Protein AF-A0A9X6R4K7-F1 (afdb_monomer_lite)

pLDDT: mean 78.32, std 7.94, range [52.44, 87.75]

Secondary structure (DSSP, 8-state):
-HHHHHHHHHHHHHHHHHHHHH-THHHHH-HHHHHHIIIIIHHHHHHHHHHHHHHHHHTT-

Organism: Bacillus thuringiensis subsp. jegathesan (NCBI:txid56955)

Sequence (61 aa):
MFWRVFPFLVFLGAFLIISPMLVPSFKSEMPLIYNFIKFFVFPSYICILIGSFFIAFKSRC

Structure (mmCIF, N/CA/C/O backbone):
data_AF-A0A9X6R4K7-F1
#
_entry.id   AF-A0A9X6R4K7-F1
#
loop_
_atom_site.group_PDB
_atom_site.id
_atom_site.type_symbol
_atom_site.label_atom_id
_atom_site.label_alt_id
_atom_site.label_comp_id
_atom_site.label_asym_id
_atom_site.label_entity_id
_atom_site.label_seq_id
_atom_site.pdbx_PDB_ins_code
_atom_site.Cartn_x
_atom_site.Cartn_y
_atom_site.Cartn_z
_atom_site.occupancy
_atom_site.B_iso_or_equiv
_atom_site.auth_seq_id
_atom_site.auth_comp_id
_atom_site.auth_asym_id
_atom_site.auth_atom_id
_atom_site.pdbx_PDB_model_num
ATOM 1 N N . MET A 1 1 ? 4.101 -5.729 -20.016 1.00 58.81 1 MET A N 1
ATOM 2 C CA . MET A 1 1 ? 2.875 -6.167 -19.299 1.00 58.81 1 MET A CA 1
ATOM 3 C C . MET A 1 1 ? 2.672 -5.425 -17.972 1.00 58.81 1 MET A C 1
ATOM 5 O O . MET A 1 1 ? 1.567 -4.957 -17.742 1.00 58.81 1 MET A O 1
ATOM 9 N N . PHE A 1 2 ? 3.728 -5.228 -17.165 1.00 63.56 2 PHE A N 1
ATOM 10 C CA . PHE A 1 2 ? 3.714 -4.516 -15.868 1.00 63.56 2 PHE A CA 1
ATOM 11 C C . PHE A 1 2 ? 2.978 -3.158 -15.869 1.00 63.56 2 PHE A C 1
ATOM 13 O O . PHE A 1 2 ? 2.122 -2.916 -15.026 1.00 63.56 2 PHE A O 1
ATOM 20 N N . TRP A 1 3 ? 3.211 -2.324 -16.886 1.00 62.56 3 TRP A N 1
ATOM 21 C CA . TRP A 1 3 ? 2.583 -1.003 -17.033 1.00 62.56 3 TRP A CA 1
ATOM 22 C C . TRP A 1 3 ? 1.051 -1.005 -17.163 1.00 62.56 3 TRP A C 1
AT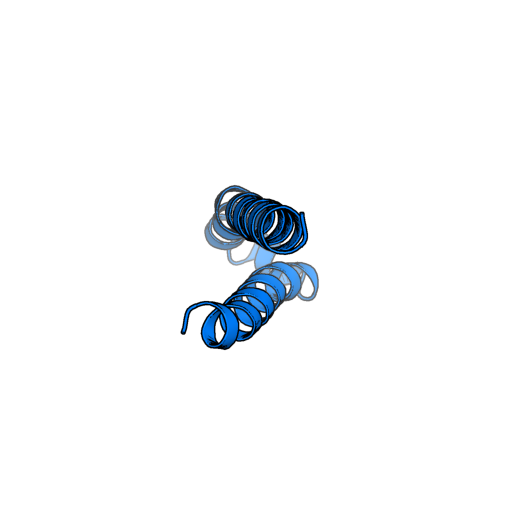OM 24 O O . TRP A 1 3 ? 0.429 0.013 -16.887 1.00 62.56 3 TRP A O 1
ATOM 34 N N . ARG A 1 4 ? 0.423 -2.124 -17.557 1.00 69.06 4 ARG A N 1
ATOM 35 C CA . ARG A 1 4 ? -1.049 -2.237 -17.616 1.00 69.06 4 ARG A CA 1
ATOM 36 C C . ARG A 1 4 ? -1.661 -2.567 -16.253 1.00 69.06 4 ARG A C 1
ATOM 38 O O . ARG A 1 4 ? -2.793 -2.187 -15.992 1.00 69.06 4 ARG A O 1
ATOM 45 N N . VAL A 1 5 ? -0.910 -3.259 -15.395 1.00 75.69 5 VAL A N 1
ATOM 46 C CA . VAL A 1 5 ? -1.356 -3.689 -14.057 1.00 75.69 5 VAL A CA 1
ATOM 47 C C . VAL A 1 5 ? -1.070 -2.615 -13.011 1.00 75.69 5 VAL A C 1
ATOM 49 O O . VAL A 1 5 ? -1.828 -2.450 -12.060 1.00 75.69 5 VAL A O 1
ATOM 52 N N . PHE A 1 6 ? -0.004 -1.844 -13.229 1.00 76.94 6 PHE A N 1
ATOM 53 C CA . PHE A 1 6 ? 0.410 -0.731 -12.387 1.00 76.94 6 PHE A CA 1
ATOM 54 C C . PHE A 1 6 ? -0.718 0.262 -12.047 1.00 76.94 6 PHE A C 1
ATOM 56 O O . PHE A 1 6 ? -0.959 0.467 -10.861 1.00 76.94 6 PHE A O 1
ATOM 63 N N . PRO A 1 7 ? -1.476 0.828 -13.010 1.00 76.56 7 PRO A N 1
ATOM 64 C CA . PRO A 1 7 ? -2.557 1.758 -12.685 1.00 76.56 7 PRO A CA 1
ATOM 65 C C . PRO A 1 7 ? -3.662 1.107 -11.845 1.00 76.56 7 PRO A C 1
ATOM 67 O O . PRO A 1 7 ? -4.197 1.750 -10.949 1.00 76.56 7 PRO A O 1
ATOM 70 N N . PHE A 1 8 ? -3.966 -0.174 -12.068 1.00 81.75 8 PHE A N 1
ATOM 71 C CA . PHE A 1 8 ? -4.976 -0.897 -11.291 1.00 81.75 8 PHE A CA 1
ATOM 72 C C . PHE A 1 8 ? -4.539 -1.083 -9.830 1.00 81.75 8 PHE A C 1
ATOM 74 O O . PHE A 1 8 ? -5.316 -0.851 -8.908 1.00 81.75 8 PHE A O 1
ATOM 81 N N . LEU A 1 9 ? -3.266 -1.429 -9.621 1.00 80.69 9 LEU A N 1
ATOM 82 C CA . LEU A 1 9 ? -2.628 -1.526 -8.303 1.00 80.69 9 LEU A CA 1
ATOM 83 C C . LEU A 1 9 ? -2.587 -0.172 -7.585 1.00 80.69 9 LEU A C 1
ATOM 85 O O . LEU A 1 9 ? -2.829 -0.103 -6.381 1.00 80.69 9 LEU A O 1
ATOM 89 N N . VAL A 1 10 ? -2.324 0.902 -8.332 1.00 82.38 10 VAL A N 1
ATOM 90 C CA . VAL A 1 10 ? -2.296 2.269 -7.806 1.00 82.38 10 VAL A CA 1
ATOM 91 C C . VAL A 1 10 ? -3.691 2.708 -7.350 1.00 82.38 10 VAL A C 1
ATOM 93 O O . VAL A 1 10 ? -3.855 3.165 -6.221 1.00 82.38 10 VAL A O 1
ATOM 96 N N . PHE A 1 11 ? -4.716 2.505 -8.180 1.00 84.19 11 PHE A N 1
ATOM 97 C CA . PHE A 1 11 ? -6.102 2.815 -7.815 1.00 84.19 11 PHE A CA 1
ATOM 98 C C . PHE A 1 11 ? -6.589 1.991 -6.620 1.00 84.19 11 PHE A C 1
ATOM 100 O O . PHE A 1 11 ? -7.213 2.540 -5.713 1.00 84.19 11 PHE A O 1
ATOM 107 N N . LEU A 1 12 ? -6.271 0.695 -6.585 1.00 85.12 12 LEU A N 1
ATOM 108 C CA . LEU A 1 12 ? -6.656 -0.190 -5.486 1.00 85.12 12 LEU A CA 1
ATOM 109 C C . LEU A 1 12 ? -5.989 0.220 -4.164 1.00 85.12 12 LEU A C 1
ATOM 111 O O . LEU A 1 12 ? -6.656 0.287 -3.132 1.00 85.12 12 LEU A O 1
ATOM 115 N N . GLY A 1 13 ? -4.692 0.545 -4.197 1.00 82.31 13 GLY A N 1
ATOM 116 C CA . GLY A 1 13 ? -3.958 1.043 -3.033 1.00 82.31 13 GLY A CA 1
ATOM 117 C C . GLY A 1 13 ? -4.506 2.377 -2.525 1.00 82.31 13 GLY A C 1
ATOM 118 O O . GLY A 1 13 ? -4.764 2.520 -1.332 1.00 82.31 13 GLY A O 1
ATOM 119 N N . ALA A 1 14 ? -4.765 3.329 -3.426 1.00 82.81 14 ALA A N 1
ATOM 120 C CA . ALA A 1 14 ? -5.356 4.618 -3.072 1.00 82.81 14 ALA A CA 1
ATOM 121 C C . ALA A 1 14 ? -6.753 4.462 -2.450 1.00 82.81 14 ALA A C 1
ATOM 123 O O . ALA A 1 14 ? -7.044 5.084 -1.429 1.00 82.81 14 ALA A O 1
ATOM 124 N N . PHE A 1 15 ? -7.595 3.588 -3.009 1.00 85.50 15 PHE A N 1
ATOM 125 C CA . PHE A 1 15 ? -8.925 3.304 -2.472 1.00 85.50 15 PHE A CA 1
ATOM 126 C C . PHE A 1 15 ? -8.859 2.719 -1.054 1.00 85.50 15 PHE A C 1
ATOM 128 O O . PHE A 1 15 ? -9.556 3.193 -0.158 1.00 85.50 15 PHE A O 1
ATOM 135 N N . LEU A 1 16 ? -7.968 1.749 -0.822 1.00 82.56 16 LEU A N 1
ATOM 136 C CA . LEU A 1 16 ? -7.753 1.136 0.494 1.00 82.56 16 LEU A CA 1
ATOM 137 C C . LEU A 1 16 ? -7.246 2.128 1.548 1.00 82.56 16 LEU A C 1
ATOM 139 O O . LEU A 1 16 ? -7.573 1.976 2.719 1.00 82.56 16 LEU A O 1
ATOM 143 N N . ILE A 1 17 ? -6.469 3.137 1.151 1.00 82.88 17 ILE A N 1
ATOM 144 C CA . ILE A 1 17 ? -5.952 4.176 2.055 1.00 82.88 17 ILE A CA 1
ATOM 145 C C . ILE A 1 17 ? -7.028 5.227 2.369 1.00 82.88 17 ILE A C 1
ATOM 147 O O . ILE A 1 17 ? -7.166 5.649 3.516 1.00 82.88 17 ILE A O 1
ATOM 151 N N . ILE A 1 18 ? -7.801 5.642 1.363 1.00 81.38 18 ILE A N 1
ATOM 152 C CA . ILE A 1 18 ? -8.805 6.709 1.486 1.00 81.38 18 ILE A CA 1
ATOM 153 C C . ILE A 1 18 ? -10.075 6.212 2.192 1.00 81.38 18 ILE A C 1
ATOM 155 O O . ILE A 1 18 ? -10.654 6.943 2.995 1.00 81.38 18 ILE A O 1
ATOM 159 N N . SER A 1 19 ? -10.493 4.967 1.950 1.00 79.31 19 SER A N 1
ATOM 160 C CA . SER A 1 19 ? -11.701 4.374 2.543 1.00 79.31 19 SER A CA 1
ATOM 161 C C . SER A 1 19 ? -11.767 4.493 4.080 1.00 79.31 19 SER A C 1
ATOM 163 O O . SER A 1 19 ? -12.768 5.000 4.587 1.00 79.31 19 SER A O 1
ATOM 165 N N . PRO A 1 20 ? -10.736 4.103 4.856 1.00 72.25 20 PRO A N 1
ATOM 166 C CA . PRO A 1 20 ? -10.752 4.256 6.313 1.00 72.25 20 PRO A CA 1
ATOM 167 C C . PRO A 1 20 ? -10.538 5.703 6.789 1.00 72.25 20 PRO A C 1
ATOM 169 O O . PRO A 1 20 ? -10.785 5.993 7.956 1.00 72.25 20 PRO A O 1
ATOM 172 N N . MET A 1 21 ? -10.069 6.612 5.925 1.00 71.56 21 MET A N 1
ATOM 173 C CA . MET A 1 21 ? -9.942 8.041 6.246 1.00 71.56 21 MET A CA 1
ATOM 174 C C . MET A 1 21 ? -11.263 8.803 6.074 1.00 71.56 21 MET A C 1
ATOM 176 O O . MET A 1 21 ? -11.509 9.748 6.818 1.00 71.56 21 MET A O 1
ATOM 180 N N . LEU A 1 22 ? -12.114 8.395 5.125 1.00 74.38 22 LEU A N 1
ATOM 181 C CA . LEU A 1 22 ? -13.431 9.003 4.883 1.00 74.38 22 LEU A CA 1
ATOM 182 C C . LEU A 1 22 ? -14.487 8.583 5.910 1.00 74.38 22 LEU A C 1
ATOM 184 O O . LEU A 1 22 ? -15.439 9.323 6.145 1.00 74.38 22 LEU A O 1
ATOM 188 N N . VAL A 1 23 ? -14.325 7.408 6.523 1.00 74.62 23 VAL A N 1
ATOM 189 C CA . VAL A 1 23 ? -15.268 6.880 7.511 1.00 74.62 23 VAL A CA 1
ATOM 190 C C . VAL A 1 23 ? -14.597 6.846 8.888 1.00 74.62 23 VAL A C 1
ATOM 192 O O . VAL A 1 23 ? -13.938 5.863 9.228 1.00 74.62 23 VAL A O 1
ATOM 195 N N . PRO A 1 24 ? -14.759 7.890 9.722 1.00 65.75 24 PRO A N 1
ATOM 196 C CA . PRO A 1 24 ? -14.109 7.963 11.032 1.00 65.75 24 PRO A CA 1
ATOM 197 C C . PRO A 1 24 ? -14.518 6.823 11.981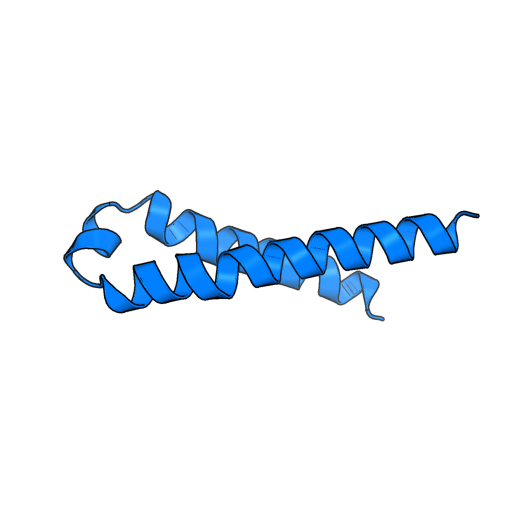 1.00 65.75 24 PRO A C 1
ATOM 199 O O . PRO A 1 24 ? -13.728 6.447 12.848 1.00 65.75 24 PRO A O 1
ATOM 202 N N . SER A 1 25 ? -15.690 6.209 11.778 1.00 69.56 25 SER A N 1
ATOM 203 C CA . SER A 1 25 ? -16.141 5.032 12.533 1.00 69.56 25 SER A CA 1
ATOM 204 C C . SER A 1 25 ? -15.217 3.819 12.369 1.00 69.56 25 SER A C 1
ATOM 206 O O . SER A 1 25 ? -15.029 3.080 13.330 1.00 69.56 25 SER A O 1
ATOM 208 N N . PHE A 1 26 ? -14.529 3.654 11.228 1.00 68.25 26 PHE A N 1
ATOM 209 C CA . PHE A 1 26 ? -13.567 2.553 11.034 1.00 68.25 26 PHE A CA 1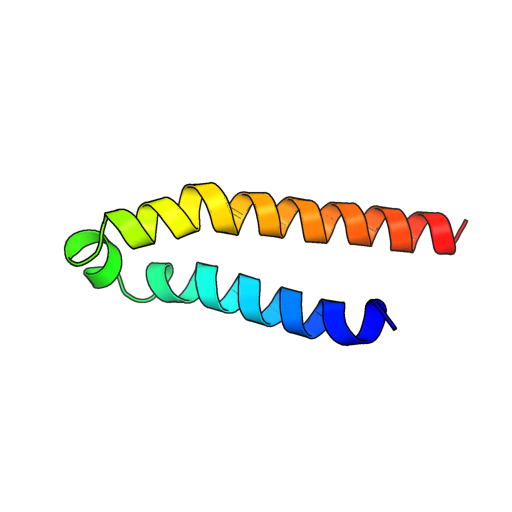
ATOM 210 C C . PHE A 1 26 ? -12.399 2.606 12.020 1.00 68.25 26 PHE A C 1
ATOM 212 O O . PHE A 1 26 ? -11.856 1.571 12.403 1.00 68.25 26 PHE A O 1
ATOM 219 N N . LYS A 1 27 ? -12.022 3.808 12.464 1.00 64.81 27 LYS A N 1
ATOM 220 C CA . LYS A 1 27 ? -10.946 3.998 13.438 1.00 64.81 27 LYS A CA 1
ATOM 221 C C . LYS A 1 27 ? -11.331 3.492 14.833 1.00 64.81 27 LYS A C 1
ATOM 223 O O . LYS A 1 27 ? -10.457 3.067 15.581 1.00 64.81 27 LYS A O 1
ATOM 228 N N . SER A 1 28 ? -12.621 3.548 15.165 1.00 70.69 28 SER A N 1
ATOM 229 C CA . SER A 1 28 ? -13.180 3.130 16.455 1.00 70.69 28 SER A CA 1
ATOM 230 C C . SER A 1 28 ? -13.625 1.668 16.448 1.00 70.69 28 SER A C 1
ATOM 232 O O . SER A 1 28 ? -13.355 0.942 17.397 1.00 70.69 28 SER A O 1
ATOM 234 N N . GLU A 1 29 ? -14.302 1.231 15.386 1.00 79.56 29 GLU A N 1
ATOM 235 C CA . GLU A 1 29 ? -14.904 -0.105 15.305 1.00 79.56 29 GLU A CA 1
ATOM 236 C C . GLU A 1 29 ? -13.902 -1.172 14.855 1.00 79.56 29 GLU A C 1
ATOM 238 O O . GLU A 1 29 ? -14.014 -2.336 15.233 1.00 79.56 29 GLU A O 1
ATOM 243 N N . MET A 1 30 ? -12.886 -0.784 14.076 1.00 78.06 30 MET A N 1
ATOM 244 C CA . MET A 1 30 ? -11.883 -1.698 13.525 1.00 78.06 30 MET A CA 1
ATOM 245 C C . MET A 1 30 ? -10.453 -1.125 13.626 1.00 78.06 30 MET A C 1
ATOM 247 O O . MET A 1 30 ? -9.762 -0.956 12.613 1.00 78.06 30 MET A O 1
ATOM 251 N N . PRO A 1 31 ? -9.945 -0.867 14.849 1.00 80.31 31 PRO A N 1
ATOM 252 C CA . PRO A 1 31 ? -8.654 -0.204 15.062 1.00 80.31 31 PRO A CA 1
ATOM 253 C C . PRO A 1 31 ? -7.458 -1.000 14.513 1.00 80.31 31 PRO A C 1
ATOM 255 O O . PRO A 1 31 ? -6.475 -0.412 14.061 1.00 80.31 31 PRO A O 1
ATOM 258 N N . LEU A 1 32 ? -7.542 -2.335 14.504 1.00 83.00 32 LEU A N 1
ATOM 259 C CA . LEU A 1 32 ? -6.495 -3.209 13.963 1.00 83.00 32 LEU A CA 1
ATOM 260 C C . LEU A 1 32 ? -6.351 -3.069 12.444 1.00 83.00 32 LEU A C 1
ATOM 262 O O . LEU A 1 32 ? -5.234 -2.959 11.943 1.00 83.00 32 LEU A O 1
ATOM 266 N N . ILE A 1 33 ? -7.470 -3.021 11.717 1.00 82.00 33 ILE A N 1
ATOM 267 C CA . ILE A 1 33 ? -7.480 -2.859 10.257 1.00 82.00 33 ILE A CA 1
ATOM 268 C C . ILE A 1 33 ? -6.990 -1.457 9.890 1.00 82.00 33 ILE A C 1
ATOM 270 O O . ILE A 1 33 ? -6.157 -1.312 8.997 1.00 82.00 33 ILE A O 1
ATOM 274 N N . TYR A 1 34 ? -7.422 -0.433 10.630 1.00 82.19 34 TYR A N 1
ATOM 275 C CA . TYR A 1 34 ? -6.926 0.932 10.459 1.00 82.19 34 TYR A CA 1
ATOM 276 C C . TYR A 1 34 ? -5.401 1.014 10.633 1.00 82.19 34 TYR A C 1
ATOM 278 O O . TYR A 1 34 ? -4.707 1.586 9.790 1.00 82.19 34 TYR A O 1
ATOM 286 N N . ASN A 1 35 ? -4.858 0.401 11.691 1.00 82.50 35 ASN A N 1
ATOM 287 C CA . ASN A 1 35 ? -3.411 0.351 11.896 1.00 82.50 35 ASN A CA 1
ATOM 288 C C . ASN A 1 35 ? -2.703 -0.464 10.809 1.00 82.50 35 ASN A C 1
ATOM 290 O O . ASN A 1 35 ? -1.669 -0.024 10.319 1.00 82.50 35 ASN A O 1
ATOM 294 N N . PHE A 1 36 ? -3.250 -1.598 10.374 1.00 84.06 36 PHE A N 1
ATOM 295 C CA . PHE A 1 36 ? -2.665 -2.380 9.283 1.00 84.06 36 PHE A CA 1
ATOM 296 C C . PHE A 1 36 ? -2.578 -1.569 7.982 1.00 84.06 36 PHE A C 1
ATOM 298 O O . PHE A 1 36 ? -1.524 -1.503 7.352 1.00 84.06 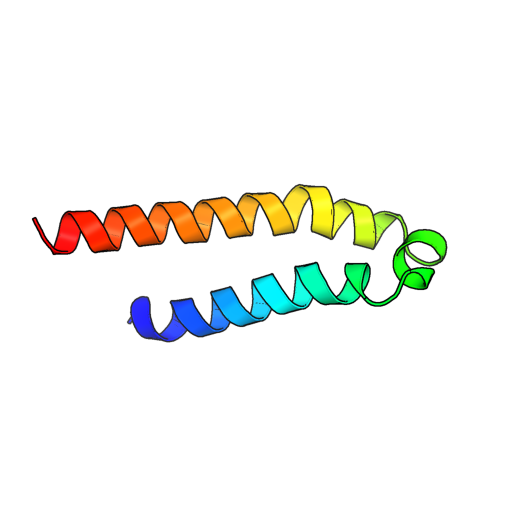36 PHE A O 1
ATOM 305 N N . ILE A 1 37 ? -3.646 -0.866 7.607 1.00 84.38 37 ILE A N 1
ATOM 306 C CA . ILE A 1 37 ? -3.646 -0.014 6.412 1.00 84.38 37 ILE A CA 1
ATOM 307 C C . ILE A 1 37 ? -2.626 1.123 6.565 1.00 84.38 37 ILE A C 1
ATOM 309 O O . ILE A 1 37 ? -1.834 1.384 5.657 1.00 84.38 37 ILE A O 1
ATOM 313 N N . LYS A 1 38 ? -2.580 1.762 7.737 1.00 81.69 38 LYS A N 1
ATOM 314 C CA . LYS A 1 38 ? -1.666 2.878 8.002 1.00 81.69 38 LYS A CA 1
ATOM 315 C C . LYS A 1 38 ? -0.190 2.463 8.023 1.00 81.69 38 LYS A C 1
ATOM 317 O O . LYS A 1 38 ? 0.643 3.194 7.498 1.00 81.69 38 LYS A O 1
ATOM 322 N N . PHE A 1 39 ? 0.145 1.327 8.631 1.00 84.06 39 PHE A N 1
ATOM 323 C CA . PHE A 1 39 ? 1.534 0.897 8.839 1.00 84.06 39 PHE A CA 1
ATOM 324 C C . PHE A 1 39 ? 2.071 -0.026 7.746 1.00 84.06 39 PHE A C 1
ATOM 326 O O . PHE A 1 39 ? 3.279 -0.059 7.548 1.00 84.06 39 PHE A O 1
ATOM 333 N N . 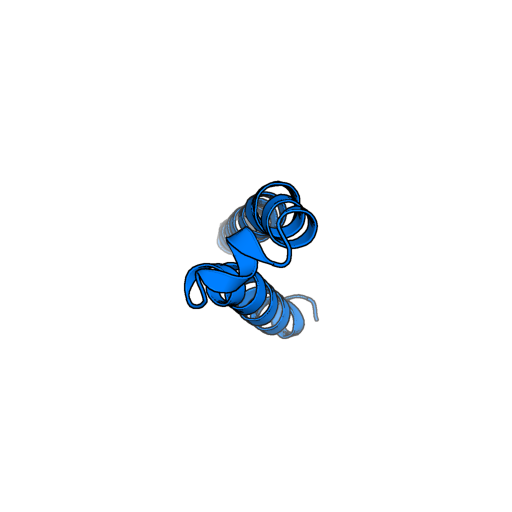PHE A 1 40 ? 1.214 -0.760 7.035 1.00 83.38 40 PHE A N 1
ATOM 334 C CA . PHE A 1 40 ? 1.636 -1.682 5.978 1.00 83.38 40 PHE A CA 1
ATOM 335 C C . PHE A 1 40 ? 1.272 -1.171 4.585 1.00 83.38 40 PHE A C 1
ATOM 337 O O . PHE A 1 40 ? 2.154 -1.051 3.734 1.00 83.38 40 PHE A O 1
ATOM 344 N N . VAL A 1 41 ? 0.002 -0.833 4.336 1.00 84.88 41 VAL A N 1
ATOM 345 C CA . VAL A 1 41 ? -0.480 -0.467 2.986 1.00 84.88 41 VAL A CA 1
ATOM 346 C C . VAL A 1 41 ? 0.068 0.891 2.539 1.00 84.88 41 VAL A C 1
ATOM 348 O O . VAL A 1 41 ? 0.507 1.037 1.403 1.00 84.88 41 VAL A O 1
ATOM 351 N N . PHE A 1 42 ? 0.122 1.875 3.437 1.00 83.19 42 PHE A N 1
ATOM 352 C CA . PHE A 1 42 ? 0.627 3.212 3.114 1.00 83.19 42 PHE A CA 1
ATOM 353 C C . PHE A 1 42 ? 2.116 3.237 2.695 1.00 83.19 42 PHE A C 1
ATOM 355 O O . PHE A 1 42 ? 2.415 3.733 1.605 1.00 83.19 42 PHE A O 1
ATOM 362 N N . PRO A 1 43 ? 3.071 2.683 3.472 1.00 84.88 43 PRO A N 1
ATOM 363 C CA . PRO A 1 43 ? 4.476 2.677 3.060 1.00 84.88 43 PRO A CA 1
ATOM 364 C C . PRO A 1 43 ? 4.742 1.782 1.846 1.00 84.88 43 PRO A C 1
ATOM 366 O O . PRO A 1 43 ? 5.542 2.150 0.988 1.00 84.88 43 PRO A O 1
ATOM 369 N N . SER A 1 44 ? 4.053 0.643 1.715 1.00 86.31 44 SER A N 1
ATOM 370 C CA . SER A 1 44 ? 4.205 -0.216 0.531 1.00 86.31 44 SER A CA 1
ATOM 371 C C . SER A 1 44 ? 3.707 0.468 -0.747 1.00 86.31 44 SER A C 1
ATOM 373 O O . SER A 1 44 ? 4.370 0.383 -1.782 1.00 86.31 44 SER A O 1
ATOM 375 N N . TYR A 1 45 ? 2.617 1.234 -0.671 1.00 85.00 45 TYR A N 1
ATOM 376 C CA . TYR A 1 45 ? 2.131 2.065 -1.772 1.00 85.00 45 TYR A CA 1
ATOM 377 C C . TYR A 1 45 ? 3.146 3.142 -2.194 1.00 85.00 45 TYR A C 1
ATOM 379 O O . TYR A 1 45 ? 3.411 3.312 -3.387 1.00 85.00 45 TYR A O 1
ATOM 387 N N . ILE A 1 46 ? 3.781 3.818 -1.229 1.00 86.69 46 ILE A N 1
ATOM 388 C CA . ILE A 1 46 ? 4.846 4.801 -1.497 1.00 86.69 46 ILE A CA 1
ATOM 389 C C . ILE A 1 46 ? 6.043 4.141 -2.196 1.00 86.69 46 ILE A C 1
ATOM 391 O O . ILE A 1 46 ? 6.537 4.670 -3.192 1.00 86.69 46 ILE A O 1
ATOM 395 N N . CYS A 1 47 ? 6.485 2.967 -1.736 1.00 86.75 47 CYS A N 1
ATOM 396 C CA . CYS A 1 47 ? 7.583 2.233 -2.372 1.00 86.75 47 CYS A CA 1
ATOM 397 C C . CYS A 1 47 ? 7.274 1.869 -3.831 1.00 86.75 47 CYS A C 1
ATOM 399 O O . CYS A 1 47 ? 8.140 1.999 -4.695 1.00 86.75 47 CYS A O 1
ATOM 401 N N . ILE A 1 48 ? 6.039 1.453 -4.123 1.00 85.50 48 ILE A N 1
ATOM 402 C CA . ILE A 1 48 ? 5.597 1.114 -5.482 1.00 85.50 48 ILE A CA 1
ATOM 403 C C . ILE A 1 48 ? 5.595 2.355 -6.388 1.00 85.50 48 ILE A C 1
ATOM 405 O O . ILE A 1 48 ? 6.050 2.276 -7.534 1.00 85.50 48 ILE A O 1
ATOM 409 N N . LEU A 1 49 ? 5.142 3.505 -5.879 1.00 85.00 49 LEU A N 1
ATOM 410 C CA . LEU A 1 49 ? 5.184 4.783 -6.598 1.00 85.00 49 LEU A CA 1
ATOM 411 C C . LEU A 1 49 ? 6.619 5.215 -6.912 1.00 85.00 49 LEU A C 1
ATOM 413 O O . LEU A 1 49 ? 6.929 5.512 -8.066 1.00 85.00 49 LEU A O 1
ATOM 417 N N . ILE A 1 50 ? 7.503 5.204 -5.912 1.00 87.75 50 ILE A N 1
ATOM 418 C CA . ILE A 1 50 ? 8.909 5.602 -6.071 1.00 87.75 50 ILE A CA 1
ATOM 419 C C . ILE A 1 50 ? 9.630 4.644 -7.021 1.00 87.75 50 ILE A C 1
ATOM 421 O O . ILE A 1 50 ? 10.274 5.089 -7.968 1.00 87.75 50 ILE A O 1
ATOM 425 N N . GLY A 1 51 ? 9.493 3.331 -6.820 1.00 85.06 51 GLY A N 1
ATOM 426 C CA . GLY A 1 51 ? 10.122 2.330 -7.683 1.00 85.06 51 GLY A CA 1
ATOM 427 C C . GLY A 1 51 ? 9.691 2.481 -9.141 1.00 85.06 51 GLY A C 1
ATOM 428 O O . GLY A 1 51 ? 10.519 2.426 -10.049 1.00 85.06 51 GLY A O 1
ATOM 429 N N . SER A 1 52 ? 8.412 2.772 -9.372 1.00 82.25 52 SER A N 1
ATOM 430 C CA . SER A 1 52 ? 7.892 2.976 -10.726 1.00 82.25 52 SER A CA 1
ATOM 431 C C . SER A 1 52 ? 8.346 4.296 -11.334 1.00 82.25 52 SER A C 1
ATOM 433 O O . SER A 1 52 ? 8.627 4.339 -12.529 1.00 82.25 52 SER A O 1
ATOM 435 N N . PHE A 1 53 ? 8.506 5.348 -10.527 1.00 82.75 53 PHE A N 1
ATOM 436 C CA . PHE A 1 53 ? 9.108 6.607 -10.963 1.00 82.75 53 PHE A CA 1
ATOM 437 C C . PHE A 1 53 ? 10.567 6.416 -11.401 1.00 82.75 53 PHE A C 1
ATOM 439 O O . PHE A 1 53 ? 10.944 6.861 -12.483 1.00 82.75 53 PHE A O 1
ATOM 446 N N . PHE A 1 54 ? 11.369 5.683 -10.625 1.00 83.44 54 PHE A N 1
ATOM 447 C CA . PHE A 1 54 ? 12.755 5.362 -10.985 1.00 83.44 54 PHE A CA 1
ATOM 448 C C . PHE A 1 54 ? 12.853 4.526 -12.265 1.00 83.44 54 PHE A C 1
ATOM 450 O O . PHE A 1 54 ? 13.694 4.809 -13.116 1.00 83.44 54 PHE A O 1
ATOM 457 N N . ILE A 1 55 ? 11.985 3.523 -12.434 1.00 82.44 55 ILE A N 1
ATOM 458 C CA . ILE A 1 55 ? 11.929 2.714 -13.662 1.00 82.44 55 ILE A CA 1
ATOM 459 C C . ILE A 1 55 ? 11.537 3.585 -14.863 1.00 82.44 55 ILE A C 1
ATOM 461 O O . ILE A 1 55 ? 12.159 3.485 -15.920 1.00 82.44 55 ILE A O 1
ATOM 46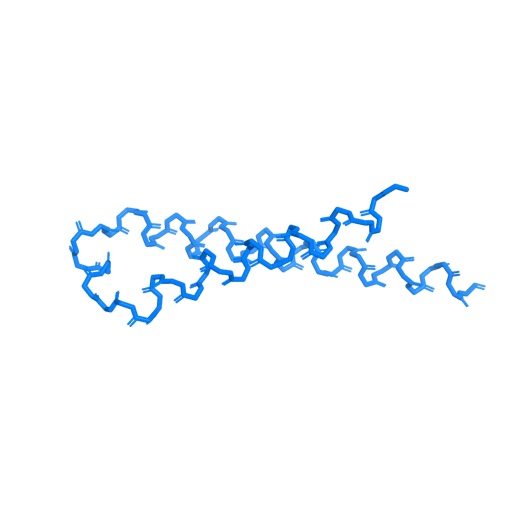5 N N . ALA A 1 56 ? 10.540 4.459 -14.703 1.00 77.31 56 ALA A N 1
ATOM 466 C CA . ALA A 1 56 ? 10.115 5.393 -15.743 1.00 77.31 56 ALA A CA 1
ATOM 467 C C . ALA A 1 56 ? 11.252 6.333 -16.162 1.00 77.31 56 ALA A C 1
ATOM 469 O O . ALA A 1 56 ? 11.466 6.550 -17.352 1.00 77.31 56 ALA A O 1
ATOM 470 N N . PHE A 1 57 ? 11.979 6.873 -15.181 1.00 77.81 57 PHE A N 1
ATOM 471 C CA . PHE A 1 57 ? 13.079 7.803 -15.402 1.00 77.81 57 PHE A CA 1
ATOM 472 C C . PHE A 1 57 ? 14.264 7.115 -16.082 1.00 77.81 57 PHE A C 1
ATOM 474 O O . PHE A 1 57 ? 14.750 7.590 -17.103 1.00 77.81 57 PHE A O 1
ATOM 481 N N . LYS A 1 58 ? 14.663 5.933 -15.594 1.00 76.12 58 LYS A N 1
ATOM 482 C CA . LYS A 1 58 ? 15.725 5.118 -16.202 1.00 76.12 58 LYS A CA 1
ATOM 483 C C . LYS A 1 58 ? 15.389 4.661 -17.622 1.00 76.12 58 LYS A C 1
ATOM 485 O O . LYS A 1 58 ? 16.293 4.475 -18.416 1.00 76.12 58 LYS A O 1
ATOM 490 N N . SER A 1 59 ? 14.112 4.474 -17.948 1.00 70.88 59 SER A N 1
ATOM 491 C CA . SER A 1 59 ? 13.686 4.133 -19.309 1.00 70.88 59 SER A CA 1
ATOM 492 C C . SER A 1 59 ? 13.716 5.322 -20.281 1.00 70.88 59 SER A C 1
ATOM 494 O O . SER A 1 59 ? 13.523 5.103 -21.476 1.00 70.88 59 SER A O 1
ATOM 496 N N . ARG A 1 60 ? 13.871 6.562 -19.793 1.00 59.66 60 ARG A N 1
ATOM 497 C CA . ARG A 1 60 ? 13.912 7.787 -20.612 1.00 59.66 60 ARG A CA 1
ATOM 498 C C . ARG A 1 60 ? 15.304 8.428 -20.719 1.00 59.66 60 ARG A C 1
ATOM 500 O O . ARG A 1 60 ? 15.435 9.372 -21.494 1.00 59.66 60 ARG A O 1
ATOM 507 N N . CYS A 1 61 ? 16.291 7.952 -19.962 1.00 52.44 61 CYS A N 1
ATOM 508 C CA . CYS A 1 61 ? 17.710 8.287 -20.131 1.00 52.44 61 CYS A CA 1
ATOM 509 C C . CYS A 1 61 ? 18.402 7.214 -20.970 1.00 52.44 61 CYS A C 1
ATOM 511 O O . CYS A 1 61 ? 19.308 7.595 -21.738 1.00 52.44 61 CYS A O 1
#

Foldseek 3Di:
DCVVCLVVLLVVLVCLLVVCVVDVVCCVVPVPSNVCNVPPSVVVSVVSVVVVVVVVVVVVD

Radius of gyration: 14.37 Å; chains: 1; bounding box: 34×15×37 Å